Protein AF-A0A9X3UJA5-F1 (afdb_monomer)

Sequence (110 aa):
MIDAVSSAAVTSLTREAGNTAAAASPAVVAPGKATATQESEFASMLSSMVADMTATIRHGEQMSMKGINGEANTKEVVDAVMSAERTLQTALAVRDKIVTAYLEISRMPI

InterPro domains:
  IPR001624 Flagellar hook-basal body complex protein FliE [MF_00724] (8-110)
  IPR001624 Flagellar hook-basal body complex protein FliE [PF02049] (33-110)
  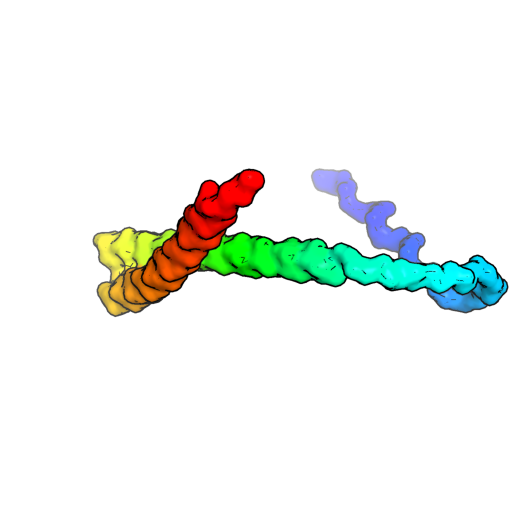IPR001624 Flagellar hook-basal body complex protein FliE [PTHR34653] (19-110)

Nearest PDB structures (foldseek):
  5ng5-assembly1_B  TM=5.529E-01  e=1.438E+00  Escherichia coli
  4tko-assembly1_B  TM=7.550E-01  e=7.806E+00  Aquifex aeolicus VF5

Mean predicted aligned error: 16.2 Å

Solvent-accessible surface area (backbone atoms only — not comparable to full-atom values): 6862 Å² total; per-residue (Å²): 134,89,91,83,90,89,90,84,81,89,90,85,82,83,95,78,84,86,82,92,79,90,77,92,69,84,77,75,80,64,98,68,59,70,62,59,53,52,53,52,48,52,54,49,54,51,51,51,51,54,51,52,47,53,52,42,41,51,46,17,52,53,36,43,52,30,33,76,72,66,75,36,54,71,66,59,26,50,53,34,41,54,53,24,48,57,46,49,55,52,51,51,56,51,51,53,51,54,53,47,53,50,54,53,60,72,64,56,79,130

Organism: NCBI:txid1922333

pLDDT: mean 75.41, std 19.34, range [40.28, 94.62]

Foldseek 3Di:
DDDDDDPDDDDPDDPDDDDDDDDPDPPPPDVPPVVVVVVVVVVVVVVVLVVVLVVLLVQLVVLCVCVVVVNHDPVVNVVSVVSNVVSVVVVVVVVVVVVVVVVVVVPPDD

Secondary structure (DSSP, 8-state):
-----SSSSSSSS---S-------------TTHHHHHHHHHHHHHHHHHHHHHHHHHHHHHHHHHHHHTTSS-HHHHHHHHHHHHHHHHHHHHHHHHHHHHHHHHHTS--

Radius of gyration: 26.71 Å; Cα contacts (8 Å, |Δi|>4): 36; chains: 1; bounding box: 46×61×56 Å

Structure (mmCIF, N/CA/C/O backbone):
data_AF-A0A9X3UJA5-F1
#
_entry.id   AF-A0A9X3UJA5-F1
#
loop_
_atom_site.group_PDB
_atom_site.id
_atom_site.type_symbol
_atom_site.label_atom_id
_atom_site.label_alt_id
_atom_site.label_comp_id
_atom_site.label_asym_id
_atom_site.label_entity_id
_atom_site.label_seq_id
_atom_site.pdbx_PDB_ins_code
_atom_site.Cartn_x
_atom_site.Cartn_y
_atom_site.Cartn_z
_atom_site.occupancy
_atom_site.B_iso_or_equiv
_atom_site.auth_seq_id
_atom_site.auth_comp_id
_atom_site.auth_asym_id
_atom_site.auth_atom_id
_atom_site.pdbx_PDB_model_num
ATOM 1 N N . MET A 1 1 ? 19.228 29.081 30.420 1.00 46.50 1 MET A N 1
ATOM 2 C CA . MET A 1 1 ? 18.500 30.243 29.870 1.00 46.50 1 MET A CA 1
ATOM 3 C C . MET A 1 1 ? 19.512 31.139 29.187 1.00 46.50 1 MET A C 1
ATOM 5 O O . MET A 1 1 ? 20.563 31.339 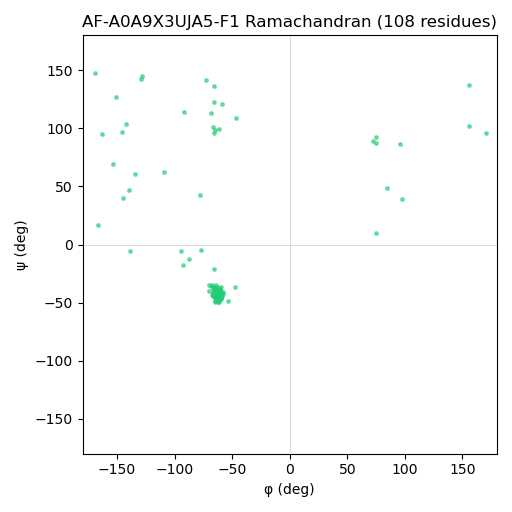29.776 1.00 46.50 1 MET A O 1
ATOM 9 N N . ILE A 1 2 ? 19.149 31.663 28.012 1.00 45.19 2 ILE A N 1
ATOM 10 C CA . ILE A 1 2 ? 19.878 32.669 27.223 1.00 45.19 2 ILE A CA 1
ATOM 11 C C . ILE A 1 2 ? 21.121 32.131 26.478 1.00 45.19 2 ILE A C 1
ATOM 13 O O . ILE A 1 2 ? 22.201 31.999 27.029 1.00 45.19 2 ILE A O 1
ATOM 17 N N . ASP A 1 3 ? 20.924 31.714 25.226 1.00 45.81 3 ASP A N 1
ATOM 18 C CA . ASP A 1 3 ? 21.452 32.458 24.074 1.00 45.81 3 ASP A CA 1
ATOM 19 C C . ASP A 1 3 ? 20.715 31.972 22.815 1.00 45.81 3 ASP A C 1
ATOM 21 O O . ASP A 1 3 ? 20.972 30.912 22.248 1.00 45.81 3 ASP A O 1
ATOM 25 N N . ALA A 1 4 ? 19.669 32.712 22.472 1.00 47.25 4 ALA A N 1
ATOM 26 C CA . ALA A 1 4 ? 18.991 32.664 21.192 1.00 47.25 4 ALA A CA 1
ATOM 27 C C . ALA A 1 4 ? 18.920 34.119 20.725 1.00 47.25 4 ALA A C 1
ATOM 29 O O . ALA A 1 4 ? 18.646 34.991 21.548 1.00 47.25 4 ALA A O 1
ATOM 30 N N . VAL A 1 5 ? 19.094 34.331 19.415 1.00 52.16 5 VAL A N 1
ATOM 31 C CA . VAL A 1 5 ? 19.057 35.612 18.675 1.00 52.16 5 VAL A CA 1
ATOM 32 C C . VAL A 1 5 ? 20.434 36.254 18.449 1.00 52.16 5 VAL A C 1
ATOM 34 O O . VAL A 1 5 ? 20.834 37.155 19.177 1.00 52.16 5 VAL A O 1
ATOM 37 N N . SER A 1 6 ? 21.114 35.863 17.358 1.00 48.88 6 SER A N 1
ATOM 38 C CA . SER A 1 6 ? 21.948 36.801 16.565 1.00 48.88 6 SER A CA 1
ATOM 39 C C . SER A 1 6 ? 22.413 36.323 15.175 1.00 48.88 6 SER A C 1
ATOM 41 O O . SER A 1 6 ? 23.284 36.947 14.583 1.00 48.88 6 SER A O 1
ATOM 43 N N . SER A 1 7 ? 21.822 35.289 14.568 1.00 40.28 7 SER A N 1
ATOM 44 C CA . SER A 1 7 ? 22.125 34.967 13.158 1.00 40.28 7 SER A CA 1
ATOM 45 C C . SER A 1 7 ? 20.859 34.684 12.357 1.00 40.28 7 SER A C 1
ATOM 47 O O . SER A 1 7 ? 20.617 33.586 11.869 1.00 40.28 7 SER A O 1
ATOM 49 N N . ALA A 1 8 ? 19.992 35.691 12.304 1.00 50.84 8 ALA A N 1
ATOM 50 C CA . ALA A 1 8 ? 18.820 35.722 11.439 1.00 50.84 8 ALA A CA 1
ATOM 51 C C . ALA A 1 8 ? 18.452 37.181 11.145 1.00 50.84 8 ALA A C 1
ATOM 53 O O . ALA A 1 8 ? 17.462 37.690 11.653 1.00 50.84 8 ALA A O 1
ATOM 54 N N . ALA A 1 9 ? 19.283 37.875 10.369 1.00 43.28 9 ALA A N 1
ATOM 55 C CA . ALA A 1 9 ? 18.901 39.076 9.631 1.00 43.28 9 ALA A CA 1
ATOM 56 C C . ALA A 1 9 ? 20.028 39.441 8.656 1.00 43.28 9 ALA A C 1
ATOM 58 O O . ALA A 1 9 ? 21.192 39.246 8.973 1.00 43.28 9 ALA A O 1
ATOM 59 N N . VAL A 1 10 ? 19.654 40.016 7.514 1.00 52.19 10 VAL A N 1
ATOM 60 C CA . VAL A 1 10 ? 20.490 40.778 6.564 1.00 52.19 10 VAL A CA 1
ATOM 61 C C . VAL A 1 10 ? 21.318 40.050 5.490 1.00 52.19 10 VAL A C 1
ATOM 63 O O . VAL A 1 10 ? 22.434 40.461 5.207 1.00 52.19 10 VAL A O 1
ATOM 66 N N . THR A 1 11 ? 20.728 39.108 4.740 1.00 50.22 11 THR A N 1
ATOM 67 C CA . THR A 1 11 ? 21.213 38.841 3.358 1.00 50.22 11 THR A CA 1
ATOM 68 C C . THR A 1 11 ? 20.074 38.593 2.361 1.00 50.22 11 THR A C 1
ATOM 70 O O . THR A 1 11 ? 20.116 37.648 1.580 1.00 50.22 11 THR A O 1
ATOM 73 N N . SER A 1 12 ? 19.038 39.441 2.372 1.00 49.81 12 SER A N 1
ATOM 74 C CA . SER A 1 12 ? 17.915 39.325 1.419 1.00 49.81 12 SER A CA 1
ATOM 75 C C . SER A 1 12 ? 17.336 40.672 0.977 1.00 49.81 12 SER A C 1
ATOM 77 O O . SER A 1 12 ? 16.123 40.816 0.862 1.00 49.81 12 SER A O 1
ATOM 79 N N . LEU A 1 13 ? 18.171 41.684 0.736 1.00 50.88 13 LEU A N 1
ATOM 80 C CA . LEU A 1 13 ? 17.699 42.933 0.137 1.00 50.88 13 LEU A CA 1
ATOM 81 C C . LEU A 1 13 ? 18.838 43.565 -0.670 1.00 50.88 13 LEU A C 1
ATOM 83 O O . LEU A 1 13 ? 19.915 43.754 -0.118 1.00 50.88 13 LEU A O 1
ATOM 87 N N . THR A 1 14 ? 18.586 43.890 -1.946 1.00 51.84 14 THR A N 1
ATOM 88 C CA . THR A 1 14 ? 19.471 44.572 -2.933 1.00 51.84 14 THR A CA 1
ATOM 89 C C . THR A 1 14 ? 20.275 43.738 -3.955 1.00 51.84 14 THR A C 1
ATOM 91 O O . THR A 1 14 ? 21.364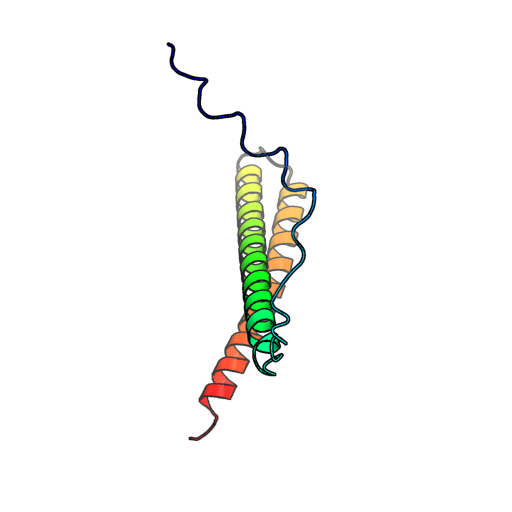 44.127 -4.364 1.00 51.84 14 THR A O 1
ATOM 94 N N . ARG A 1 15 ? 19.703 42.662 -4.518 1.00 48.69 15 ARG A N 1
ATOM 95 C CA . ARG A 1 15 ? 20.074 42.228 -5.889 1.00 48.69 15 ARG A CA 1
ATOM 96 C C . ARG A 1 15 ? 18.945 42.479 -6.882 1.00 48.69 15 ARG A C 1
ATOM 98 O O . ARG A 1 15 ? 18.424 41.564 -7.501 1.00 48.69 15 ARG A O 1
ATOM 105 N N . GLU A 1 16 ? 18.611 43.751 -7.038 1.00 48.31 16 GLU A N 1
ATOM 106 C CA . GLU A 1 16 ? 17.915 44.264 -8.212 1.00 48.31 16 GLU A CA 1
ATOM 107 C C . GLU A 1 16 ? 18.503 45.645 -8.521 1.00 48.31 16 GLU A C 1
ATOM 109 O O . GLU A 1 16 ? 18.286 46.582 -7.760 1.00 48.31 16 GLU A O 1
ATOM 114 N N . ALA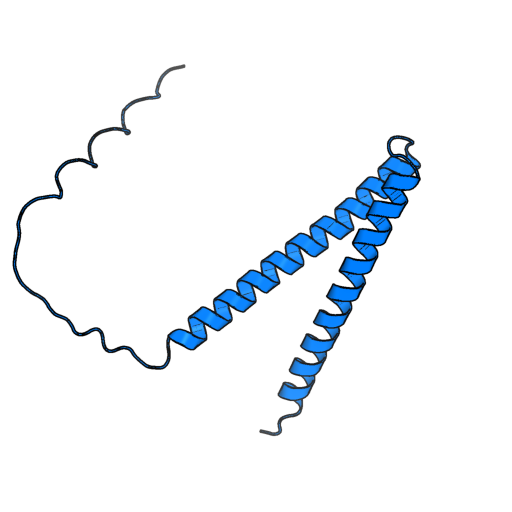 A 1 17 ? 19.349 45.703 -9.556 1.00 45.78 17 ALA A N 1
ATOM 115 C CA . ALA A 1 17 ? 19.635 46.851 -10.430 1.00 45.78 17 ALA A CA 1
ATOM 116 C C . ALA A 1 17 ? 21.037 46.711 -11.057 1.00 45.78 17 ALA A C 1
ATOM 118 O O . ALA A 1 17 ? 22.050 46.998 -10.431 1.00 45.78 17 ALA A O 1
ATOM 119 N N . GLY A 1 18 ? 21.067 46.303 -12.329 1.00 44.12 18 GLY A N 1
ATOM 120 C CA . GLY A 1 18 ? 22.096 46.721 -13.284 1.00 44.12 18 GLY A CA 1
ATOM 121 C C . GLY A 1 18 ? 23.491 46.107 -13.156 1.00 44.12 18 GLY A C 1
ATOM 122 O O . GLY A 1 18 ? 24.406 46.744 -12.653 1.00 44.12 18 GLY A O 1
ATOM 123 N N . ASN A 1 19 ? 23.705 44.951 -13.791 1.00 50.59 19 ASN A N 1
ATOM 124 C CA . ASN A 1 19 ? 24.933 44.781 -14.569 1.00 50.59 19 ASN A CA 1
ATOM 125 C C . ASN A 1 19 ? 24.678 43.918 -15.810 1.00 50.59 19 ASN A C 1
ATOM 127 O O . ASN A 1 19 ? 24.659 42.690 -15.773 1.00 50.59 19 ASN A O 1
ATOM 131 N N . THR A 1 20 ? 24.461 44.613 -16.918 1.00 50.56 20 THR A N 1
ATOM 132 C CA . THR A 1 20 ? 24.633 44.133 -18.284 1.00 50.56 20 THR A CA 1
ATOM 133 C C . THR A 1 20 ? 26.078 43.679 -18.502 1.00 50.56 20 THR A C 1
ATOM 135 O O . THR A 1 20 ? 26.976 44.503 -18.360 1.00 50.56 20 THR A O 1
ATOM 138 N N . ALA A 1 21 ? 26.292 42.412 -18.871 1.00 44.81 21 ALA A N 1
ATOM 139 C CA . ALA A 1 21 ? 27.235 41.951 -19.905 1.00 44.81 21 ALA A CA 1
ATOM 140 C C . ALA A 1 21 ? 27.681 40.495 -19.675 1.00 44.81 21 ALA A C 1
ATOM 142 O O . ALA A 1 21 ? 28.068 40.112 -18.577 1.00 44.81 21 ALA A O 1
ATOM 143 N N . ALA A 1 22 ? 27.725 39.758 -20.788 1.00 44.22 22 ALA A N 1
ATOM 144 C CA . ALA A 1 22 ? 28.563 38.586 -21.040 1.00 44.22 22 ALA A CA 1
ATOM 145 C C . ALA A 1 22 ? 28.216 37.273 -20.311 1.00 44.22 22 ALA A C 1
ATOM 147 O O . ALA A 1 22 ? 28.795 36.925 -19.291 1.00 44.22 22 ALA A O 1
ATOM 148 N N . ALA A 1 23 ? 27.348 36.471 -20.933 1.00 42.66 23 ALA A N 1
ATOM 149 C CA . ALA A 1 23 ? 27.771 35.250 -21.633 1.00 42.66 23 ALA A CA 1
ATOM 150 C C . ALA A 1 23 ? 26.529 34.444 -22.037 1.00 42.66 23 ALA A C 1
ATOM 152 O O . ALA A 1 23 ? 25.995 33.645 -21.271 1.00 42.66 23 ALA A O 1
ATOM 153 N N . ALA A 1 24 ? 26.085 34.638 -23.278 1.00 48.38 24 ALA A N 1
ATOM 154 C CA . ALA A 1 24 ? 25.261 33.653 -23.954 1.00 48.38 24 ALA A CA 1
ATOM 155 C C . ALA A 1 24 ? 26.111 32.389 -24.147 1.00 48.38 24 ALA A C 1
ATOM 157 O O . ALA A 1 24 ? 26.924 32.313 -25.063 1.00 48.38 24 ALA A O 1
ATOM 158 N N . SER A 1 25 ? 25.946 31.411 -23.262 1.00 45.69 25 SER A N 1
ATOM 159 C CA . SER A 1 25 ? 26.281 30.029 -23.590 1.00 45.69 25 SER A CA 1
ATOM 160 C C . SER A 1 25 ? 25.006 29.396 -24.136 1.00 45.69 25 SER A C 1
ATOM 162 O O . SER A 1 25 ? 24.042 29.277 -23.376 1.00 45.69 25 SER A O 1
ATOM 164 N N . PRO A 1 26 ? 24.936 28.999 -25.419 1.00 44.22 26 PRO A N 1
ATOM 165 C CA . PRO A 1 26 ? 23.890 28.091 -25.841 1.00 44.22 26 PRO A CA 1
ATOM 166 C C . PRO A 1 26 ? 24.185 26.774 -25.127 1.00 44.22 26 PRO A C 1
ATOM 168 O O . PRO A 1 26 ? 25.108 26.044 -25.487 1.00 44.22 26 PRO A O 1
ATOM 171 N N . ALA A 1 27 ? 23.450 26.502 -24.050 1.00 48.81 27 ALA A N 1
ATOM 172 C CA . ALA A 1 27 ? 23.419 25.176 -23.472 1.00 48.81 27 ALA A CA 1
ATOM 173 C C . ALA A 1 27 ? 22.847 24.256 -24.552 1.00 48.81 27 ALA A C 1
ATOM 175 O O . ALA A 1 27 ? 21.645 24.224 -24.807 1.00 48.81 27 ALA A O 1
ATOM 176 N N . VAL A 1 28 ? 23.756 23.567 -25.233 1.00 46.00 28 VAL A N 1
ATOM 177 C CA . VAL A 1 28 ? 23.479 22.402 -26.056 1.00 46.00 28 VAL A CA 1
ATOM 178 C C . VAL A 1 28 ? 22.568 21.474 -25.256 1.00 46.00 28 VAL A C 1
ATOM 180 O O . VAL A 1 28 ? 22.974 20.877 -24.258 1.00 46.00 28 VAL A O 1
ATOM 183 N N . VAL A 1 29 ? 21.305 21.386 -25.671 1.00 54.44 29 VAL A N 1
ATOM 184 C CA . VAL A 1 29 ? 20.396 20.343 -25.206 1.00 54.44 29 VAL A CA 1
ATOM 185 C C . VAL A 1 29 ? 20.961 19.035 -25.744 1.00 54.44 29 VAL A C 1
ATOM 187 O O . VAL A 1 29 ? 20.768 18.683 -26.904 1.00 54.44 29 VAL A O 1
ATOM 190 N N . ALA A 1 30 ? 21.736 18.345 -24.909 1.00 54.66 30 ALA A N 1
ATOM 191 C CA . ALA A 1 30 ? 22.160 16.985 -25.181 1.00 54.66 30 ALA A CA 1
ATOM 192 C C . ALA A 1 30 ? 20.906 16.085 -25.172 1.00 54.66 30 ALA A C 1
ATOM 194 O O . ALA A 1 30 ? 20.208 16.044 -24.150 1.00 54.66 30 ALA A O 1
ATOM 195 N N . PRO A 1 31 ? 20.605 15.346 -26.255 1.00 49.19 31 PRO A N 1
ATOM 196 C CA . PRO A 1 31 ? 19.381 14.551 -26.393 1.00 49.19 31 PRO A CA 1
ATOM 197 C C . PRO A 1 31 ? 19.431 13.223 -25.608 1.00 49.19 31 PRO A C 1
ATOM 199 O O . PRO A 1 31 ? 19.017 12.183 -26.102 1.00 49.19 31 PRO A O 1
ATOM 202 N N . GLY A 1 32 ? 19.946 13.246 -24.375 1.00 54.56 32 GLY A N 1
ATOM 203 C CA . GLY A 1 32 ? 20.066 12.059 -23.517 1.00 54.56 32 GLY A CA 1
ATOM 204 C C . GLY A 1 32 ? 19.711 12.281 -22.046 1.00 54.56 32 GLY A C 1
ATOM 205 O O . GLY A 1 32 ? 19.665 11.324 -21.284 1.00 54.56 32 GLY A O 1
ATOM 206 N N . LYS A 1 33 ? 19.441 13.524 -21.617 1.00 51.34 33 LYS A N 1
ATOM 207 C CA . LYS A 1 33 ? 19.174 13.832 -20.199 1.00 51.34 33 LYS A CA 1
ATOM 208 C C . LYS A 1 33 ? 17.687 13.797 -19.821 1.00 51.34 33 LYS A C 1
ATOM 210 O O . LYS A 1 33 ? 17.373 13.674 -18.644 1.00 51.34 33 LYS A O 1
ATOM 215 N N . ALA A 1 34 ? 16.779 13.864 -20.797 1.00 55.06 34 ALA A N 1
ATOM 216 C CA . ALA A 1 34 ? 15.338 13.793 -20.541 1.00 55.06 34 ALA A CA 1
ATOM 217 C C . ALA A 1 34 ? 14.908 12.407 -20.016 1.00 55.06 34 ALA A C 1
ATOM 219 O O . ALA A 1 34 ? 14.113 12.325 -19.086 1.00 55.06 34 ALA A O 1
ATOM 220 N N . THR A 1 35 ? 15.499 11.329 -20.540 1.00 57.94 35 THR A N 1
ATOM 221 C CA . THR A 1 35 ? 15.140 9.948 -20.176 1.00 57.94 35 THR A CA 1
ATOM 222 C C . THR A 1 35 ? 15.570 9.577 -18.755 1.00 57.94 35 THR A C 1
ATOM 224 O O . THR A 1 35 ? 14.796 8.966 -18.027 1.00 57.94 35 THR A O 1
ATOM 227 N N . ALA A 1 36 ? 16.760 10.007 -18.319 1.00 60.03 36 ALA A N 1
ATOM 228 C CA . ALA A 1 36 ? 17.269 9.706 -16.977 1.00 60.03 36 ALA A CA 1
ATOM 229 C C . ALA A 1 36 ? 16.474 10.412 -15.859 1.00 60.03 36 ALA A C 1
ATOM 231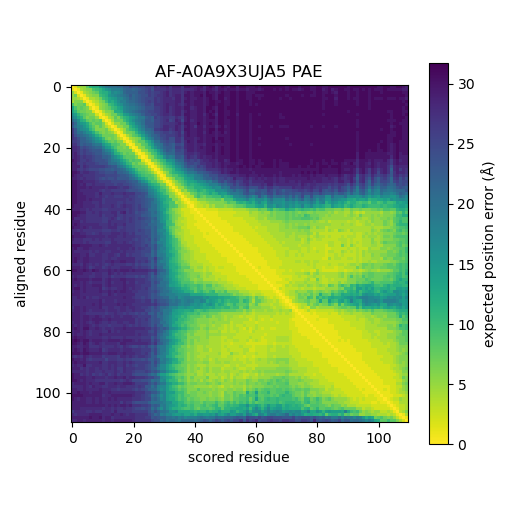 O O . ALA A 1 36 ? 16.260 9.842 -14.791 1.00 60.03 36 ALA A O 1
ATOM 232 N N . THR A 1 37 ? 15.998 11.640 -16.102 1.00 63.72 37 THR A N 1
ATOM 233 C CA . THR A 1 37 ? 15.111 12.344 -15.158 1.00 63.72 37 THR A CA 1
ATOM 234 C C . THR A 1 37 ? 13.771 11.621 -15.031 1.00 63.72 37 THR A C 1
ATOM 236 O O . THR A 1 37 ? 13.282 11.423 -13.924 1.00 63.72 37 THR A O 1
ATOM 239 N N . GLN A 1 38 ? 13.210 11.164 -16.150 1.00 66.50 38 GLN A N 1
ATOM 240 C CA . GLN A 1 38 ? 11.906 10.505 -16.188 1.00 66.50 38 GLN A CA 1
ATOM 241 C C . GLN A 1 38 ? 11.931 9.106 -15.545 1.00 66.50 38 GLN A C 1
ATOM 243 O O . GLN A 1 38 ? 10.982 8.710 -14.870 1.00 66.50 38 GLN A O 1
ATOM 248 N N . GLU A 1 39 ? 13.042 8.382 -15.686 1.00 73.81 39 GLU A N 1
ATOM 249 C CA . GLU A 1 39 ? 13.274 7.103 -15.009 1.00 73.81 39 GLU A CA 1
ATOM 250 C C . GLU A 1 39 ? 13.404 7.282 -13.485 1.00 73.81 39 GLU A C 1
ATOM 252 O O . GLU A 1 39 ? 12.806 6.533 -12.708 1.00 73.81 39 GLU A O 1
ATOM 257 N N . SER A 1 40 ? 14.096 8.340 -13.048 1.00 79.12 40 SER A N 1
ATOM 258 C CA . SER A 1 40 ? 14.179 8.717 -11.633 1.00 79.12 40 SER A CA 1
ATOM 259 C C . SER A 1 40 ? 12.825 9.141 -11.051 1.00 79.12 40 SER A C 1
ATOM 261 O O . SER A 1 40 ? 12.540 8.831 -9.894 1.00 79.12 40 SER A O 1
ATOM 263 N N . GLU A 1 41 ? 11.984 9.846 -11.813 1.00 87.25 41 GLU A N 1
ATOM 264 C CA . GLU A 1 41 ? 10.640 10.232 -11.367 1.00 87.25 41 GLU A CA 1
ATOM 265 C C . GLU A 1 41 ? 9.719 9.021 -11.220 1.00 87.25 41 GLU A C 1
ATOM 267 O O . GLU A 1 41 ? 9.051 8.891 -10.194 1.00 87.25 41 GLU A O 1
ATOM 272 N N . PHE A 1 42 ? 9.742 8.084 -12.173 1.00 85.94 42 PHE A N 1
ATOM 273 C CA . PHE A 1 42 ? 8.995 6.831 -12.052 1.00 85.94 42 PHE A CA 1
ATOM 274 C C . PHE A 1 42 ? 9.433 6.021 -10.824 1.00 85.94 42 PHE A C 1
ATOM 276 O O . PHE A 1 42 ? 8.588 5.563 -10.053 1.00 85.94 42 PHE A O 1
ATOM 283 N N . ALA A 1 43 ? 10.745 5.887 -10.595 1.00 88.12 43 ALA A N 1
ATOM 284 C CA . ALA A 1 43 ? 11.277 5.192 -9.424 1.00 88.12 43 ALA A CA 1
ATOM 285 C C . ALA A 1 43 ? 10.854 5.864 -8.104 1.00 88.12 43 ALA A C 1
ATOM 287 O O . ALA A 1 43 ? 10.501 5.177 -7.144 1.00 88.12 43 ALA A O 1
ATOM 288 N N . SER A 1 44 ? 10.841 7.200 -8.064 1.00 89.94 44 SER A N 1
ATOM 289 C CA . SER A 1 44 ? 10.373 7.973 -6.909 1.00 89.94 44 SER A CA 1
ATOM 290 C C . SER A 1 44 ? 8.879 7.759 -6.645 1.00 89.94 44 SER A C 1
ATOM 292 O O . SER A 1 44 ? 8.497 7.410 -5.530 1.00 89.94 44 SER A O 1
ATOM 294 N N . MET A 1 45 ? 8.038 7.866 -7.681 1.00 89.94 45 MET A N 1
ATOM 295 C CA . MET A 1 45 ? 6.594 7.622 -7.571 1.00 89.94 45 MET A CA 1
ATOM 296 C C . MET A 1 45 ? 6.291 6.197 -7.101 1.00 89.94 45 MET A C 1
ATOM 298 O O . MET A 1 45 ? 5.440 6.001 -6.234 1.00 89.94 45 MET A O 1
ATOM 302 N N . LEU A 1 46 ? 7.006 5.202 -7.635 1.00 89.38 46 LEU A N 1
ATOM 303 C CA . LEU A 1 46 ? 6.857 3.809 -7.222 1.00 89.38 46 LEU A CA 1
ATOM 304 C C . LEU A 1 46 ? 7.281 3.605 -5.761 1.00 89.38 46 LEU A C 1
ATOM 306 O O . LEU A 1 46 ? 6.593 2.910 -5.018 1.00 89.38 46 LEU A O 1
ATOM 310 N N . SER A 1 47 ? 8.376 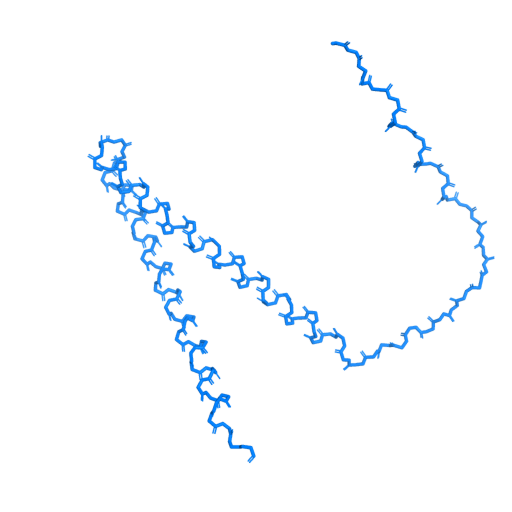4.236 -5.331 1.00 90.88 47 SER A N 1
ATOM 311 C CA . SER A 1 47 ? 8.832 4.208 -3.936 1.00 90.88 47 SER A CA 1
ATOM 312 C C . SER A 1 47 ? 7.784 4.791 -2.981 1.00 90.88 47 SER A C 1
ATOM 314 O O . SER A 1 47 ? 7.433 4.154 -1.986 1.00 90.88 47 SER A O 1
ATOM 316 N N . SER A 1 48 ? 7.218 5.956 -3.316 1.00 92.00 48 SER A N 1
ATOM 317 C CA . SER A 1 48 ? 6.126 6.567 -2.549 1.00 92.00 48 SER A CA 1
ATOM 318 C C . SER A 1 48 ? 4.899 5.658 -2.488 1.00 92.00 48 SER A C 1
ATOM 320 O O . SER A 1 48 ? 4.378 5.408 -1.405 1.00 92.00 48 SER A O 1
ATOM 322 N N . MET A 1 49 ? 4.497 5.075 -3.620 1.00 90.19 49 MET A N 1
ATOM 323 C CA . MET A 1 49 ? 3.368 4.147 -3.673 1.00 90.19 49 MET A CA 1
ATOM 324 C C . MET A 1 49 ? 3.589 2.925 -2.770 1.00 90.19 49 MET A C 1
ATOM 326 O O . MET A 1 49 ? 2.691 2.539 -2.027 1.00 90.19 49 MET A O 1
ATOM 330 N N . VAL A 1 50 ? 4.786 2.331 -2.776 1.00 91.38 50 VAL A N 1
ATOM 331 C CA . VAL A 1 50 ? 5.124 1.197 -1.896 1.00 91.38 50 VAL A CA 1
ATOM 332 C C . VAL A 1 50 ? 5.081 1.596 -0.415 1.00 91.38 50 VAL A C 1
ATOM 334 O O . VAL A 1 50 ? 4.607 0.817 0.423 1.00 91.38 50 VAL A O 1
ATOM 337 N N . ALA A 1 51 ? 5.540 2.803 -0.074 1.00 93.75 51 ALA A N 1
ATOM 338 C CA . ALA A 1 51 ? 5.459 3.324 1.288 1.00 93.75 51 ALA A CA 1
ATOM 339 C C . ALA A 1 51 ? 3.997 3.476 1.748 1.00 93.75 51 ALA A C 1
ATOM 341 O O . ALA A 1 51 ? 3.641 2.993 2.827 1.00 93.75 51 ALA A O 1
ATOM 342 N N . ASP A 1 52 ? 3.139 4.046 0.900 1.00 92.31 52 ASP A N 1
ATOM 343 C CA . ASP A 1 52 ? 1.709 4.235 1.171 1.00 92.31 52 ASP A CA 1
ATOM 344 C C . ASP A 1 52 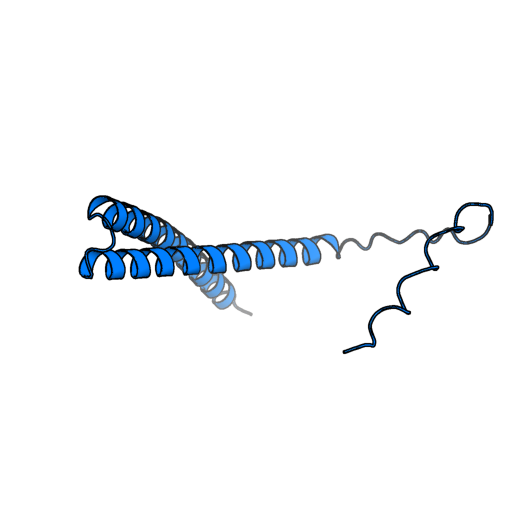? 0.960 2.899 1.295 1.00 92.31 52 ASP A C 1
ATOM 346 O O . ASP A 1 52 ? 0.124 2.711 2.186 1.00 92.31 52 ASP A O 1
ATOM 350 N N . MET A 1 53 ? 1.301 1.924 0.448 1.00 90.31 53 MET A N 1
ATOM 351 C CA . MET A 1 53 ? 0.763 0.565 0.534 1.00 90.31 53 MET A CA 1
ATOM 352 C C . MET A 1 53 ? 1.105 -0.086 1.877 1.00 90.31 53 MET A C 1
ATOM 354 O O . MET A 1 53 ? 0.230 -0.632 2.552 1.00 90.31 53 MET A O 1
ATOM 358 N N . THR A 1 54 ? 2.368 0.012 2.298 1.00 93.38 54 THR A N 1
ATOM 359 C CA . THR A 1 54 ? 2.833 -0.539 3.580 1.00 93.38 54 THR A CA 1
ATOM 360 C C . THR A 1 54 ? 2.133 0.136 4.759 1.00 93.38 54 THR A C 1
ATOM 362 O O . THR A 1 54 ? 1.736 -0.534 5.715 1.00 93.38 54 THR A O 1
ATOM 365 N N . ALA A 1 55 ? 1.947 1.456 4.691 1.00 93.69 55 ALA A N 1
ATOM 366 C CA . ALA A 1 55 ? 1.206 2.209 5.696 1.00 93.69 55 ALA A CA 1
ATOM 367 C C . ALA A 1 55 ? -0.260 1.752 5.783 1.00 93.69 55 ALA A C 1
ATOM 369 O O . ALA A 1 55 ? -0.769 1.551 6.884 1.00 93.69 55 ALA A O 1
ATOM 370 N N . THR A 1 56 ? -0.911 1.515 4.642 1.00 91.56 56 THR A N 1
ATOM 371 C CA . THR A 1 56 ? -2.308 1.055 4.574 1.00 91.56 56 THR A CA 1
ATOM 372 C C . THR A 1 56 ? -2.482 -0.341 5.174 1.00 91.56 56 THR A C 1
ATOM 374 O O . THR A 1 56 ? -3.404 -0.563 5.958 1.00 91.56 56 THR A O 1
ATOM 377 N N . ILE A 1 57 ? -1.569 -1.271 4.874 1.00 91.25 57 ILE A N 1
ATOM 378 C CA . ILE A 1 57 ? -1.589 -2.624 5.454 1.00 91.25 57 ILE A CA 1
ATOM 379 C C . ILE A 1 57 ? -1.417 -2.555 6.975 1.00 91.25 57 ILE A C 1
ATOM 381 O O . ILE A 1 57 ? -2.240 -3.093 7.715 1.00 91.25 57 ILE A O 1
ATOM 385 N N . ARG A 1 58 ? -0.407 -1.816 7.454 1.00 93.12 58 ARG A N 1
ATOM 386 C CA . ARG A 1 58 ? -0.178 -1.612 8.894 1.00 93.12 58 ARG A CA 1
ATOM 387 C C . ARG A 1 58 ? -1.360 -0.951 9.589 1.00 93.12 58 ARG A C 1
ATOM 389 O O . ARG A 1 58 ? -1.663 -1.282 10.731 1.00 93.12 58 ARG A O 1
ATOM 396 N N . HIS A 1 59 ? -2.030 -0.017 8.923 1.00 92.69 59 HIS A N 1
ATOM 397 C CA . HIS A 1 59 ? -3.237 0.600 9.453 1.00 92.69 59 HIS A CA 1
ATOM 398 C C . HIS A 1 59 ? -4.360 -0.432 9.632 1.00 92.69 59 HIS A C 1
ATOM 400 O O . HIS A 1 59 ? -4.981 -0.470 10.692 1.00 92.69 59 HIS A O 1
ATOM 406 N N . GLY A 1 60 ? -4.567 -1.319 8.653 1.00 88.44 60 GLY A N 1
ATOM 407 C CA . GLY A 1 60 ? -5.505 -2.441 8.765 1.00 88.44 60 GLY A CA 1
ATOM 408 C C . GLY A 1 60 ? -5.191 -3.373 9.941 1.00 88.44 60 GLY A C 1
ATOM 409 O O . GLY A 1 60 ? -6.091 -3.735 10.702 1.00 88.44 60 GLY A O 1
ATOM 410 N N . GLU A 1 61 ? -3.915 -3.700 10.152 1.00 91.00 61 GLU A N 1
ATOM 411 C CA . GLU A 1 61 ? -3.459 -4.497 11.302 1.00 91.00 61 GLU A CA 1
ATOM 412 C C . GLU A 1 61 ? -3.727 -3.785 12.636 1.00 91.00 61 GLU A C 1
ATOM 414 O O . GLU A 1 61 ? -4.280 -4.378 13.562 1.00 91.00 61 GLU A O 1
ATOM 419 N N . GLN A 1 62 ? -3.397 -2.494 12.733 1.00 92.19 62 GLN A N 1
ATOM 420 C CA . GLN A 1 62 ? -3.652 -1.693 13.933 1.00 92.19 62 GLN A CA 1
ATOM 421 C C . GLN A 1 62 ? -5.145 -1.601 14.255 1.00 92.19 62 GLN A C 1
ATOM 423 O O . GLN A 1 62 ? -5.531 -1.735 15.416 1.00 92.19 62 GLN A O 1
ATOM 428 N N . MET A 1 63 ? -5.992 -1.390 13.246 1.00 89.56 63 MET A N 1
ATOM 429 C CA . MET A 1 63 ? -7.443 -1.363 13.429 1.00 89.56 63 MET A CA 1
ATOM 430 C C . MET A 1 63 ? -7.974 -2.728 13.860 1.00 89.56 63 MET A C 1
ATOM 432 O O . MET A 1 63 ? -8.800 -2.794 14.765 1.00 89.56 63 MET A O 1
ATOM 436 N N . SER A 1 64 ? -7.443 -3.817 13.303 1.00 84.75 64 SER A N 1
ATOM 437 C CA . SER A 1 64 ? -7.788 -5.182 13.721 1.00 84.75 64 SER A CA 1
ATOM 438 C C . SER A 1 64 ? -7.431 -5.442 15.187 1.00 84.75 64 SER A C 1
ATOM 440 O O . SER A 1 64 ? -8.253 -5.969 15.936 1.00 84.75 64 SER A O 1
ATOM 442 N N . MET A 1 65 ? -6.253 -4.992 15.631 1.00 88.94 65 MET A N 1
ATOM 443 C CA . MET A 1 65 ? -5.844 -5.066 17.038 1.00 88.94 65 MET A CA 1
ATOM 444 C C . MET A 1 65 ? -6.769 -4.260 17.955 1.00 88.94 65 MET A C 1
ATOM 446 O O . MET A 1 65 ? -7.190 -4.757 18.998 1.00 88.94 65 MET A O 1
ATOM 450 N N . LYS A 1 66 ? -7.143 -3.039 17.554 1.00 87.38 66 LYS A N 1
ATOM 451 C CA . LYS A 1 66 ? -8.116 -2.221 18.295 1.00 87.38 66 LYS A CA 1
ATOM 452 C C . LYS A 1 66 ? -9.493 -2.875 18.355 1.00 87.38 66 LYS A C 1
ATOM 454 O O . LYS A 1 66 ? -10.150 -2.805 19.387 1.00 87.38 66 LYS A O 1
ATOM 459 N N . GLY A 1 67 ? -9.911 -3.550 17.285 1.00 87.56 67 GLY A N 1
ATOM 460 C CA . GLY A 1 67 ? -11.150 -4.323 17.248 1.00 87.56 67 GLY A CA 1
ATOM 461 C C . GLY A 1 67 ? -11.174 -5.445 18.283 1.00 87.56 67 GLY A C 1
ATOM 462 O O . GLY A 1 67 ? -12.160 -5.601 18.996 1.00 87.56 67 GLY A O 1
ATOM 463 N N . ILE A 1 68 ? -10.066 -6.180 18.418 1.00 86.12 68 ILE A N 1
ATOM 464 C CA . ILE A 1 68 ? -9.910 -7.238 19.431 1.00 86.12 68 ILE A CA 1
ATOM 465 C C . ILE A 1 68 ? -9.925 -6.655 20.855 1.00 86.12 68 ILE A C 1
ATOM 467 O O . ILE A 1 68 ? -10.507 -7.260 21.753 1.00 86.12 68 ILE A O 1
ATOM 471 N N . ASN A 1 69 ? -9.351 -5.466 21.054 1.00 86.81 69 ASN A N 1
ATOM 472 C CA . ASN A 1 69 ? -9.365 -4.756 22.339 1.00 86.81 69 ASN A CA 1
ATOM 473 C C . ASN A 1 69 ? -10.709 -4.067 22.657 1.00 86.81 69 ASN A C 1
ATOM 475 O O . ASN A 1 69 ? -10.863 -3.504 23.739 1.00 86.81 69 ASN A O 1
ATOM 479 N N . GLY A 1 70 ? -11.679 -4.084 21.735 1.00 84.94 70 GLY A N 1
ATOM 480 C CA . GLY A 1 70 ? -12.961 -3.385 21.880 1.00 84.94 70 GLY A CA 1
ATOM 481 C C . GLY A 1 70 ? -12.884 -1.864 21.686 1.00 84.94 70 GLY A C 1
ATOM 482 O O . GLY A 1 70 ? -13.856 -1.162 21.949 1.00 84.94 70 GLY A O 1
ATOM 483 N N . GLU A 1 71 ? -11.747 -1.349 21.216 1.00 84.06 71 GLU A N 1
ATOM 484 C CA . GLU A 1 71 ? -11.486 0.077 20.982 1.00 84.06 71 GLU A CA 1
ATOM 485 C C . GLU A 1 71 ? -11.914 0.550 19.582 1.00 84.06 71 GLU A C 1
ATOM 487 O O . GLU A 1 71 ? -11.958 1.753 19.330 1.00 84.06 71 GLU A O 1
ATOM 492 N N . ALA A 1 72 ? -12.211 -0.374 18.663 1.00 82.31 72 ALA A N 1
ATOM 493 C CA . ALA A 1 72 ? -12.696 -0.075 17.315 1.00 82.31 72 ALA A CA 1
ATOM 494 C C . ALA A 1 72 ? -13.971 -0.860 16.999 1.00 82.31 72 ALA A C 1
ATOM 496 O O . ALA A 1 72 ? -14.135 -2.010 17.415 1.00 82.31 72 ALA A O 1
ATOM 497 N N . ASN A 1 73 ? -14.876 -0.250 16.232 1.00 89.62 73 ASN A N 1
ATOM 498 C CA . ASN A 1 73 ? -16.119 -0.909 15.854 1.00 89.62 73 ASN A CA 1
ATOM 499 C C . ASN A 1 73 ? -15.841 -1.996 14.804 1.00 89.62 73 ASN A C 1
ATOM 501 O O . ASN A 1 73 ? -15.053 -1.798 13.883 1.00 89.62 73 ASN A O 1
ATOM 505 N N . THR A 1 74 ? -16.538 -3.131 14.893 1.00 85.44 74 THR A N 1
ATOM 506 C CA . THR A 1 74 ? -16.458 -4.236 13.916 1.00 85.44 74 THR A CA 1
ATOM 507 C C . THR A 1 74 ? -16.552 -3.768 12.462 1.00 85.44 74 THR A C 1
ATOM 509 O O . THR A 1 74 ? -15.839 -4.280 11.602 1.00 85.44 74 THR A O 1
ATOM 512 N N . LYS A 1 75 ? -17.370 -2.745 12.189 1.00 89.06 75 LYS A N 1
ATOM 513 C CA . LYS A 1 75 ? -17.484 -2.141 10.860 1.00 89.06 75 LYS A CA 1
ATOM 514 C C . LYS A 1 75 ? -16.185 -1.467 10.398 1.00 89.06 75 LYS A C 1
ATOM 516 O O . LYS A 1 75 ? -15.771 -1.678 9.265 1.00 89.06 75 LYS A O 1
ATOM 521 N N . GLU A 1 76 ? -15.537 -0.700 11.269 1.00 88.12 76 GLU A N 1
ATOM 522 C CA . GLU A 1 76 ? -14.288 0.014 10.963 1.00 88.12 76 GLU A CA 1
ATOM 523 C C . GLU A 1 76 ? -13.132 -0.959 10.727 1.00 88.12 76 GLU A C 1
ATOM 525 O O . GLU A 1 76 ? -12.310 -0.745 9.840 1.00 88.12 76 GLU A O 1
ATOM 530 N N . VAL A 1 77 ? -13.101 -2.059 11.485 1.00 86.44 77 VAL A N 1
ATOM 531 C CA . VAL A 1 77 ? -12.127 -3.140 11.291 1.00 86.44 77 VAL A CA 1
ATOM 532 C C . VAL A 1 77 ? -12.288 -3.760 9.906 1.00 86.44 77 VAL A C 1
ATOM 534 O O . VAL A 1 77 ? -11.311 -3.884 9.173 1.00 86.44 77 VAL A O 1
ATOM 537 N N . VAL A 1 78 ? -13.518 -4.112 9.519 1.00 91.50 78 VAL A N 1
ATOM 538 C CA . VAL A 1 78 ? -13.796 -4.703 8.201 1.00 91.50 78 VAL A CA 1
ATOM 539 C C . VAL A 1 78 ? -13.466 -3.724 7.076 1.00 91.50 78 VAL A C 1
ATOM 541 O O . VAL A 1 78 ? -12.841 -4.122 6.096 1.00 91.50 78 VAL A O 1
ATOM 544 N N . ASP A 1 79 ? -13.828 -2.448 7.222 1.00 92.69 79 ASP A N 1
ATOM 545 C CA . ASP A 1 79 ? -13.533 -1.419 6.222 1.00 92.69 79 ASP A CA 1
ATOM 546 C C . ASP A 1 79 ? -12.005 -1.245 6.046 1.00 92.69 79 ASP A C 1
ATOM 548 O O . ASP A 1 79 ? -11.507 -1.196 4.916 1.00 92.69 79 ASP A O 1
ATOM 552 N N . ALA A 1 80 ? -11.240 -1.248 7.145 1.00 90.06 80 ALA A N 1
ATOM 553 C CA . ALA A 1 80 ? -9.779 -1.164 7.117 1.00 90.06 80 ALA A CA 1
ATOM 554 C C . ALA A 1 80 ? -9.122 -2.411 6.495 1.00 90.06 80 ALA A C 1
ATOM 556 O O . ALA A 1 80 ? -8.214 -2.281 5.670 1.00 90.06 80 ALA A O 1
ATOM 557 N N . VAL A 1 81 ? -9.601 -3.614 6.829 1.00 88.81 81 VAL A N 1
ATOM 558 C CA . VAL A 1 81 ? -9.108 -4.878 6.253 1.00 88.81 81 VAL A CA 1
ATOM 559 C C . VAL A 1 81 ? -9.404 -4.953 4.756 1.00 88.81 81 VAL A C 1
ATOM 561 O O . VAL A 1 81 ? -8.513 -5.264 3.970 1.00 88.81 81 VAL A O 1
ATOM 564 N N . MET A 1 82 ? -10.616 -4.588 4.333 1.00 93.88 82 MET A N 1
ATOM 565 C CA . MET A 1 82 ? -10.995 -4.545 2.917 1.00 93.88 82 MET A CA 1
ATOM 566 C C . MET A 1 82 ? -10.144 -3.550 2.118 1.00 93.88 82 MET A C 1
ATOM 568 O O . MET A 1 82 ? -9.794 -3.809 0.966 1.00 93.88 82 MET A O 1
ATOM 572 N N . SER A 1 83 ? -9.798 -2.404 2.714 1.00 91.44 83 SER A N 1
ATOM 573 C CA . SER A 1 83 ? -8.884 -1.429 2.105 1.00 91.44 83 SER A CA 1
ATOM 574 C C . SER A 1 83 ? -7.469 -1.998 1.943 1.00 91.44 83 SER A C 1
ATOM 576 O O . SER A 1 83 ? -6.865 -1.898 0.867 1.00 91.44 83 SER A O 1
ATOM 578 N N . ALA A 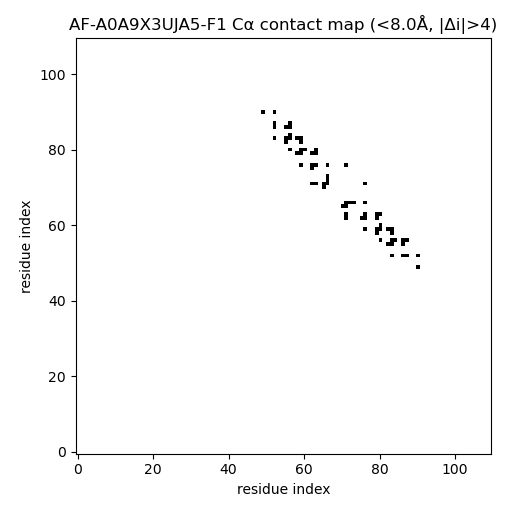1 84 ? -6.958 -2.665 2.982 1.00 91.00 84 ALA A N 1
ATOM 579 C CA . ALA A 1 84 ? -5.667 -3.342 2.936 1.00 91.00 84 ALA A CA 1
ATOM 580 C C . ALA A 1 84 ? -5.645 -4.465 1.883 1.00 91.00 84 ALA A C 1
ATOM 582 O O . ALA A 1 84 ? -4.665 -4.589 1.152 1.00 91.00 84 ALA A O 1
ATOM 583 N N . GLU A 1 85 ? -6.730 -5.229 1.729 1.00 92.19 85 GLU A N 1
ATOM 584 C CA . GLU A 1 85 ? -6.823 -6.308 0.740 1.00 92.19 85 GLU A CA 1
ATOM 585 C C . GLU A 1 85 ? -6.761 -5.788 -0.703 1.00 92.19 85 GLU A C 1
ATOM 587 O O . GLU A 1 85 ? -5.981 -6.294 -1.510 1.00 92.19 85 GLU A O 1
ATOM 592 N N . ARG A 1 86 ? -7.510 -4.729 -1.037 1.00 94.50 86 ARG A N 1
ATOM 593 C CA . ARG A 1 86 ? -7.441 -4.098 -2.374 1.00 94.50 86 ARG A CA 1
ATOM 594 C C . ARG A 1 86 ? -6.038 -3.579 -2.683 1.00 94.50 86 ARG A C 1
ATOM 596 O O . ARG A 1 86 ? -5.537 -3.707 -3.804 1.00 94.50 86 ARG A O 1
ATOM 603 N N . THR A 1 87 ? -5.397 -3.006 -1.670 1.00 92.00 87 THR A N 1
ATOM 604 C CA . THR A 1 87 ? -4.018 -2.524 -1.756 1.00 92.00 87 THR A CA 1
ATOM 605 C C . THR A 1 87 ? -3.064 -3.689 -2.023 1.00 92.00 87 THR A C 1
ATOM 607 O O . THR A 1 87 ? -2.269 -3.635 -2.959 1.00 92.00 87 THR A O 1
ATOM 610 N N . LEU A 1 88 ? -3.195 -4.790 -1.282 1.00 92.19 88 LEU A N 1
ATOM 611 C CA . LEU A 1 88 ? -2.398 -6.000 -1.469 1.00 92.19 88 LEU A CA 1
ATOM 612 C C . LEU A 1 88 ? -2.579 -6.602 -2.871 1.00 92.19 88 LEU A C 1
ATOM 614 O O . LEU A 1 88 ? -1.590 -6.941 -3.516 1.00 92.19 88 LEU A O 1
ATOM 618 N N . GLN A 1 89 ? -3.811 -6.684 -3.378 1.00 94.62 89 GLN A N 1
ATOM 619 C CA . GLN A 1 89 ? -4.092 -7.170 -4.736 1.00 94.62 89 GLN A CA 1
ATOM 620 C C . GLN A 1 89 ? -3.363 -6.338 -5.799 1.00 94.62 89 GLN A C 1
ATOM 622 O O . GLN A 1 89 ? -2.773 -6.884 -6.733 1.00 94.62 89 GLN A O 1
ATOM 627 N N . THR A 1 90 ? -3.333 -5.016 -5.622 1.00 91.56 90 THR A N 1
ATOM 628 C CA . THR A 1 90 ? -2.589 -4.113 -6.510 1.00 91.56 90 THR A CA 1
ATOM 629 C C . THR A 1 90 ? -1.080 -4.342 -6.398 1.00 91.56 90 THR A C 1
ATOM 631 O O . THR A 1 90 ? -0.388 -4.413 -7.414 1.00 91.56 90 THR A O 1
ATOM 634 N N . ALA A 1 91 ? -0.560 -4.518 -5.180 1.00 89.62 91 ALA A N 1
ATOM 635 C CA . ALA A 1 91 ? 0.859 -4.791 -4.952 1.00 89.62 91 ALA A CA 1
ATOM 636 C C . ALA A 1 91 ? 1.302 -6.102 -5.621 1.00 89.62 91 ALA A C 1
ATOM 638 O O . ALA A 1 91 ? 2.372 -6.159 -6.226 1.00 89.62 91 ALA A O 1
ATOM 639 N N . LEU A 1 92 ? 0.461 -7.139 -5.569 1.00 93.44 92 LEU A N 1
ATOM 640 C CA . LEU A 1 92 ? 0.713 -8.417 -6.235 1.00 93.44 92 LEU A CA 1
ATOM 641 C C . LEU A 1 92 ? 0.747 -8.272 -7.761 1.00 93.44 92 LEU A C 1
ATOM 643 O O . LEU A 1 92 ? 1.655 -8.799 -8.399 1.00 93.44 92 LEU A O 1
ATOM 647 N N . ALA A 1 93 ? -0.165 -7.494 -8.347 1.00 93.69 93 ALA A N 1
ATOM 648 C CA . ALA A 1 93 ? -0.147 -7.231 -9.786 1.00 93.69 93 ALA A CA 1
ATOM 649 C C . ALA A 1 93 ? 1.155 -6.535 -10.232 1.00 93.69 93 ALA A C 1
ATOM 651 O O . ALA A 1 93 ? 1.740 -6.896 -11.257 1.00 93.69 93 ALA A O 1
ATOM 652 N N . VAL A 1 94 ? 1.643 -5.569 -9.446 1.00 90.44 94 VAL A N 1
ATOM 653 C CA . VAL A 1 94 ? 2.922 -4.886 -9.706 1.00 90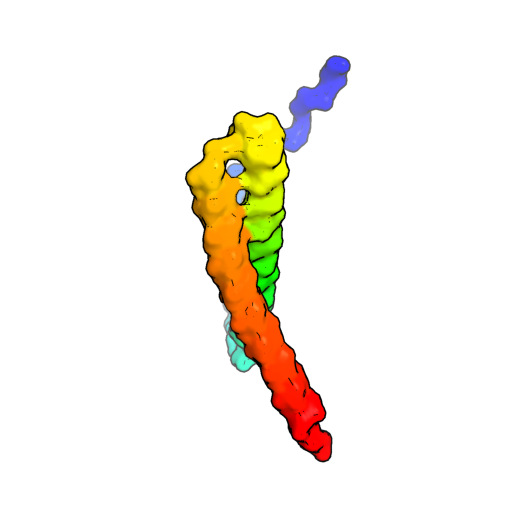.44 94 VAL A CA 1
ATOM 654 C C . VAL A 1 94 ? 4.102 -5.847 -9.537 1.00 90.44 94 VAL A C 1
ATOM 656 O O . VAL A 1 94 ? 4.976 -5.900 -10.405 1.00 90.44 94 VAL A O 1
ATOM 659 N N . ARG A 1 95 ? 4.106 -6.657 -8.469 1.00 91.00 95 ARG A N 1
ATOM 660 C CA . ARG A 1 95 ? 5.118 -7.697 -8.226 1.00 91.00 95 ARG A CA 1
ATOM 661 C C . ARG A 1 95 ? 5.242 -8.626 -9.431 1.00 91.00 95 ARG A C 1
ATOM 663 O O . ARG A 1 95 ? 6.352 -8.873 -9.897 1.00 91.00 95 ARG A O 1
ATOM 670 N N . ASP A 1 96 ? 4.123 -9.111 -9.953 1.00 93.94 96 ASP A N 1
ATOM 671 C CA . ASP A 1 96 ? 4.127 -10.065 -11.060 1.00 93.94 96 ASP A CA 1
ATOM 672 C C . ASP A 1 96 ? 4.650 -9.438 -12.360 1.00 93.94 96 ASP A C 1
ATOM 674 O O . ASP A 1 96 ? 5.380 -10.087 -13.117 1.00 93.94 96 ASP A O 1
ATOM 678 N N . LYS A 1 97 ? 4.368 -8.151 -12.598 1.00 91.06 97 LYS A N 1
ATOM 679 C CA . LYS A 1 97 ? 4.930 -7.411 -13.737 1.00 91.06 97 LYS A CA 1
ATOM 680 C C . LYS A 1 97 ? 6.439 -7.214 -13.625 1.00 91.06 97 LYS A C 1
ATOM 682 O O . LYS A 1 97 ? 7.135 -7.444 -14.610 1.00 91.06 97 LYS A O 1
ATOM 687 N N . ILE A 1 98 ? 6.949 -6.862 -12.445 1.00 88.56 98 ILE A N 1
ATOM 688 C CA . ILE A 1 98 ? 8.394 -6.700 -12.217 1.00 88.56 98 ILE A CA 1
ATOM 689 C C . ILE A 1 98 ? 9.121 -8.036 -12.401 1.00 88.56 98 ILE A C 1
ATOM 691 O O . ILE A 1 98 ? 10.148 -8.095 -13.076 1.00 88.56 98 ILE A O 1
ATOM 695 N N . VAL A 1 99 ? 8.567 -9.123 -11.855 1.00 94.19 99 VAL A N 1
ATOM 696 C CA . VAL A 1 99 ? 9.133 -10.470 -12.029 1.00 94.19 99 VAL A CA 1
ATOM 697 C C . VAL A 1 99 ? 9.159 -10.862 -13.507 1.00 94.19 99 VAL A C 1
ATOM 699 O O . VAL A 1 99 ? 10.164 -11.386 -13.983 1.00 94.19 99 VAL A O 1
ATOM 702 N N . THR A 1 100 ? 8.087 -10.578 -14.250 1.00 92.94 100 THR A N 1
ATOM 703 C CA . THR A 1 100 ? 8.026 -10.867 -15.690 1.00 92.94 100 THR A CA 1
ATOM 704 C C . THR A 1 100 ? 9.083 -10.081 -16.468 1.00 92.94 100 THR A C 1
ATOM 706 O O . THR A 1 100 ? 9.817 -10.685 -17.245 1.00 92.94 100 THR A O 1
ATOM 709 N N . ALA A 1 101 ? 9.220 -8.774 -16.216 1.00 89.44 101 ALA A N 1
ATOM 710 C CA . ALA A 1 101 ? 10.225 -7.929 -16.868 1.00 89.44 101 ALA A CA 1
ATOM 711 C C . ALA A 1 101 ? 11.661 -8.403 -16.578 1.00 89.44 101 ALA A C 1
ATOM 713 O O . ALA A 1 101 ? 12.502 -8.437 -17.475 1.00 89.44 101 ALA A O 1
ATOM 714 N N . TYR A 1 102 ? 11.936 -8.841 -15.344 1.00 90.50 102 TYR A N 1
ATOM 715 C CA . TYR A 1 102 ? 13.225 -9.435 -14.989 1.00 90.50 102 TYR A CA 1
ATOM 716 C C . TYR A 1 102 ? 13.497 -10.735 -15.761 1.00 90.50 102 TYR A C 1
ATOM 718 O O . TYR A 1 102 ? 14.583 -10.914 -16.314 1.00 90.50 102 TYR A O 1
ATOM 726 N N . LEU A 1 103 ? 12.514 -11.640 -15.827 1.00 91.19 103 LEU A N 1
ATOM 727 C CA . LEU A 1 103 ? 12.648 -12.897 -16.567 1.00 91.19 103 LEU A CA 1
ATOM 728 C C . LEU A 1 103 ? 12.817 -12.671 -18.073 1.00 91.19 103 LEU A C 1
ATOM 730 O O . LEU A 1 103 ? 13.531 -13.435 -18.715 1.00 91.19 103 LEU A O 1
ATOM 734 N N . GLU A 1 104 ? 12.175 -11.651 -18.639 1.00 88.81 104 GLU A N 1
ATOM 735 C CA . GLU A 1 104 ? 12.314 -11.272 -20.047 1.00 88.81 104 GLU A CA 1
ATOM 736 C C . GLU A 1 104 ? 13.736 -10.789 -20.359 1.00 88.81 104 GLU A C 1
ATOM 738 O O . GLU A 1 104 ? 14.378 -11.332 -21.258 1.00 88.81 104 GLU A O 1
ATOM 743 N N . ILE A 1 105 ? 14.274 -9.868 -19.549 1.00 84.19 105 ILE A N 1
ATOM 744 C CA . ILE A 1 105 ? 15.666 -9.397 -19.654 1.00 84.19 105 ILE A CA 1
ATOM 745 C C . ILE A 1 105 ? 16.649 -10.562 -19.496 1.00 84.19 105 ILE A C 1
ATOM 747 O O . ILE A 1 105 ? 17.582 -10.703 -20.280 1.00 84.19 105 ILE A O 1
ATOM 751 N N . SER A 1 106 ? 16.419 -11.438 -18.516 1.00 85.38 106 SER A N 1
ATOM 752 C CA . SER A 1 106 ? 17.282 -12.596 -18.262 1.00 85.38 106 SER A CA 1
ATOM 753 C C . SER A 1 106 ? 17.277 -13.629 -19.395 1.00 85.38 106 SER A C 1
ATOM 755 O O . SER A 1 106 ? 18.185 -14.459 -19.448 1.00 85.38 106 SER A O 1
ATOM 757 N N . ARG A 1 107 ? 16.248 -13.646 -20.249 1.00 84.44 107 ARG A N 1
ATOM 758 C CA . ARG A 1 107 ? 16.109 -14.594 -21.366 1.00 84.44 107 ARG A CA 1
ATOM 759 C C . ARG A 1 107 ? 16.643 -14.050 -22.684 1.00 84.44 107 ARG A C 1
ATOM 761 O O . ARG A 1 107 ? 16.659 -14.803 -23.654 1.00 84.44 107 ARG A O 1
ATOM 768 N N . MET A 1 108 ? 17.064 -12.787 -22.736 1.00 87.94 108 MET A N 1
ATOM 769 C CA . MET A 1 108 ? 17.725 -12.233 -23.910 1.00 87.94 108 MET A CA 1
ATOM 770 C C . MET A 1 108 ? 19.099 -12.914 -24.047 1.00 87.94 108 MET A C 1
ATOM 772 O O . MET A 1 108 ? 19.932 -12.762 -23.150 1.00 87.94 108 MET A O 1
ATOM 776 N N . PRO A 1 109 ? 19.340 -13.728 -25.093 1.00 65.94 109 PRO A N 1
ATOM 777 C CA . PRO A 1 109 ? 20.661 -14.300 -25.306 1.00 65.94 109 PRO A CA 1
ATOM 778 C C . PRO A 1 109 ? 21.642 -13.169 -25.629 1.00 65.94 109 PRO A C 1
ATOM 780 O O . PRO A 1 109 ? 21.305 -12.258 -26.388 1.00 65.94 109 PRO A O 1
ATOM 783 N N . ILE A 1 110 ? 22.824 -13.233 -25.013 1.00 63.88 110 ILE A N 1
ATOM 784 C CA . ILE A 1 110 ? 23.971 -12.379 -25.350 1.00 63.88 110 ILE A CA 1
ATOM 785 C C . ILE A 1 110 ? 24.464 -12.633 -26.774 1.00 63.88 110 ILE A C 1
ATOM 787 O O . ILE A 1 110 ? 24.384 -13.799 -27.229 1.00 63.88 110 ILE A O 1
#